Protein AF-A0A2S9YEF8-F1 (afdb_monomer_lite)

Organism: NCBI:txid215803

Sequence (123 aa):
MPSFTSAVDRALPNIEDPNQLIQSPSDLPIPAGFGPIARHWGPRRVFAGTYDDAWATKHAPLWPADLDERFFRAASPGLQAPEHLVGGEPVRLVGLHPDGAIEFAAARLHLAPRSLSSGPAQE

Foldseek 3Di:
DPDPVVCPPDDDPPDDDPVQDDPDPPDDDQDDDAFFADLVDPQQVVQQDDDDPCCVVPPPPHGDPSRDPSNVGRGGPVPDDPDDDQWQCWDWDAPPDPVGIDIDTGHHDDDDDDDDDPDDDDD

Secondary structure (DSSP, 8-state):
---GGGGTTPPPPS--BTTB---STT--PPPPSSSPPPTTSHHHHTTS---SHHHHHHTTTSPPTT--GGGG--S-GGGS-SS---S--EEEE-SSSTT--EEEEPPP-----------PPP-

Radius of gyration: 22.84 Å; chains: 1; bounding box: 72×48×47 Å

pLDDT: mean 86.32, std 12.01, range [43.56, 97.88]

Structure (mmCIF, N/CA/C/O backbone):
data_AF-A0A2S9YEF8-F1
#
_entry.id   AF-A0A2S9YEF8-F1
#
loop_
_atom_site.group_PDB
_atom_site.id
_atom_site.type_symbol
_atom_site.label_atom_id
_atom_site.label_alt_id
_atom_site.label_comp_id
_atom_site.label_asym_id
_atom_site.label_entity_id
_atom_site.label_seq_id
_atom_site.pdbx_PDB_ins_code
_atom_site.Cartn_x
_atom_site.Cartn_y
_atom_site.Cartn_z
_atom_site.occupancy
_atom_site.B_iso_or_equiv
_atom_site.auth_seq_id
_atom_site.auth_comp_id
_atom_site.auth_asym_id
_atom_site.auth_atom_id
_atom_site.pdbx_PDB_model_num
ATOM 1 N N . MET A 1 1 ? 17.349 17.220 15.339 1.00 43.56 1 MET A N 1
ATOM 2 C CA . MET A 1 1 ? 17.822 16.667 14.054 1.00 43.56 1 MET A CA 1
ATOM 3 C C . MET A 1 1 ? 19.003 15.763 14.362 1.00 43.56 1 MET A C 1
ATOM 5 O O . MET A 1 1 ? 19.912 16.256 15.024 1.00 43.56 1 MET A O 1
ATOM 9 N N . PRO A 1 2 ? 18.989 14.465 14.015 1.00 47.34 2 PRO A N 1
ATOM 10 C CA . PRO A 1 2 ? 20.198 13.658 14.151 1.00 47.34 2 PRO A CA 1
ATOM 11 C C . PRO A 1 2 ? 21.310 14.294 13.306 1.00 47.34 2 PRO A C 1
ATOM 13 O O . PRO A 1 2 ? 21.057 14.785 12.208 1.00 47.34 2 PRO A O 1
ATOM 16 N N . SER A 1 3 ? 22.524 14.350 13.853 1.00 55.47 3 SER A N 1
ATOM 17 C CA . SER A 1 3 ? 23.696 14.861 13.140 1.00 55.47 3 SER A CA 1
ATOM 18 C C . SER A 1 3 ? 23.999 13.973 11.927 1.00 55.47 3 SER A C 1
ATOM 20 O O . SER A 1 3 ? 23.987 12.740 12.043 1.00 55.47 3 SER A O 1
ATOM 22 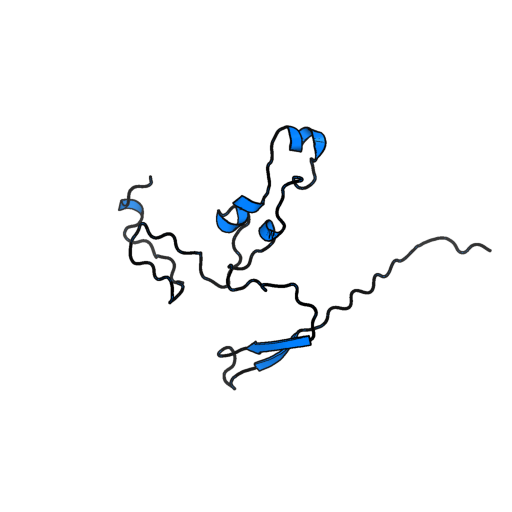N N . PHE A 1 4 ? 24.327 14.601 10.792 1.00 59.03 4 PHE A N 1
ATOM 23 C CA . PHE A 1 4 ? 24.779 13.950 9.554 1.00 59.03 4 PHE A CA 1
ATOM 24 C C . PHE A 1 4 ? 25.909 12.933 9.785 1.00 59.03 4 PHE A C 1
ATOM 26 O O . PHE A 1 4 ? 26.010 11.948 9.061 1.00 59.03 4 PHE A O 1
ATOM 33 N N . THR A 1 5 ? 26.705 13.107 10.844 1.00 59.44 5 THR A N 1
ATOM 34 C CA . THR A 1 5 ? 27.790 12.192 11.228 1.00 59.44 5 THR A CA 1
ATOM 35 C C . THR A 1 5 ? 27.319 10.751 11.466 1.00 59.44 5 THR A C 1
ATOM 37 O O . THR A 1 5 ? 28.088 9.825 11.254 1.00 59.44 5 THR A O 1
ATOM 40 N N . SER A 1 6 ? 26.061 10.529 11.869 1.00 66.69 6 SER A N 1
ATOM 41 C CA . SER A 1 6 ? 25.543 9.175 12.151 1.00 66.69 6 SER A CA 1
ATOM 42 C C . SER A 1 6 ? 25.189 8.343 10.909 1.00 66.69 6 SER A C 1
ATOM 44 O O . SER A 1 6 ? 24.930 7.145 11.038 1.00 66.69 6 SER A O 1
ATOM 46 N N . ALA A 1 7 ? 25.157 8.970 9.728 1.00 66.56 7 ALA A N 1
ATOM 47 C CA . ALA A 1 7 ? 24.820 8.327 8.458 1.00 66.56 7 ALA A CA 1
ATOM 48 C C . ALA A 1 7 ? 26.053 7.936 7.622 1.00 66.56 7 ALA A C 1
ATOM 50 O O . ALA A 1 7 ? 25.913 7.177 6.666 1.00 66.56 7 ALA A O 1
ATOM 51 N N . VAL A 1 8 ? 27.246 8.424 7.982 1.00 73.31 8 VAL A N 1
ATOM 52 C CA . VAL A 1 8 ? 28.508 8.041 7.330 1.00 73.31 8 VAL A CA 1
ATOM 53 C C . VAL A 1 8 ? 28.736 6.534 7.534 1.00 73.31 8 VAL A C 1
ATOM 55 O O . VAL A 1 8 ? 28.527 6.024 8.634 1.00 73.31 8 VAL A O 1
ATOM 58 N N . ASP A 1 9 ? 29.096 5.823 6.462 1.00 7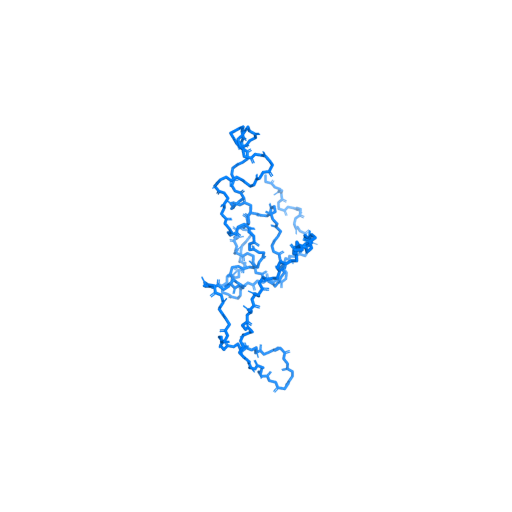4.94 9 ASP A N 1
ATOM 59 C CA . ASP A 1 9 ? 29.322 4.365 6.406 1.00 74.94 9 ASP A CA 1
ATOM 60 C C . ASP A 1 9 ? 28.099 3.459 6.669 1.00 74.94 9 ASP A C 1
ATOM 62 O O . ASP A 1 9 ? 28.245 2.257 6.905 1.00 74.94 9 ASP A O 1
ATOM 66 N N . ARG A 1 10 ? 26.869 3.988 6.588 1.00 69.81 10 ARG A N 1
ATOM 67 C CA . ARG A 1 10 ? 25.648 3.163 6.596 1.00 69.81 10 ARG A CA 1
ATOM 68 C C . ARG A 1 10 ? 25.148 2.889 5.182 1.00 69.81 10 ARG A C 1
ATOM 70 O O . ARG A 1 10 ? 25.101 3.788 4.349 1.00 69.81 10 ARG A O 1
ATOM 77 N N . ALA A 1 11 ? 24.716 1.652 4.935 1.00 69.50 11 ALA A N 1
ATOM 78 C CA . ALA A 1 11 ? 24.053 1.295 3.686 1.00 69.50 11 ALA A CA 1
ATOM 79 C C . ALA A 1 11 ? 22.770 2.124 3.520 1.00 69.50 11 ALA A C 1
ATOM 81 O O . ALA A 1 11 ? 21.903 2.127 4.400 1.00 69.50 11 ALA A O 1
ATOM 82 N N . LEU A 1 12 ? 22.671 2.829 2.395 1.00 68.81 12 LEU A N 1
ATOM 83 C CA . LEU A 1 12 ? 21.451 3.513 1.985 1.00 68.81 12 LEU A CA 1
ATOM 84 C C . LEU A 1 12 ? 20.419 2.490 1.475 1.00 68.81 12 LEU A C 1
ATOM 86 O O . LEU A 1 12 ? 20.777 1.355 1.146 1.00 68.81 12 LEU A O 1
ATOM 90 N N . PRO A 1 13 ? 19.127 2.855 1.419 1.00 65.25 13 PRO A N 1
ATOM 91 C CA . PRO A 1 13 ? 18.134 2.060 0.707 1.00 65.25 13 PRO A CA 1
ATOM 92 C C . PRO A 1 13 ? 18.594 1.811 -0.737 1.00 65.25 13 PRO A C 1
ATOM 94 O O . PRO A 1 13 ? 18.893 2.752 -1.457 1.00 65.25 13 PRO A O 1
ATOM 97 N N . ASN A 1 14 ? 18.633 0.546 -1.161 1.00 77.38 14 ASN A N 1
ATOM 98 C CA . ASN A 1 14 ? 19.089 0.154 -2.505 1.00 77.38 14 ASN A CA 1
ATOM 99 C C . ASN A 1 14 ? 17.955 0.132 -3.551 1.00 77.38 14 ASN A C 1
ATOM 101 O O . ASN A 1 14 ? 18.099 -0.492 -4.600 1.00 77.38 14 ASN A O 1
ATOM 105 N N . ILE A 1 15 ? 16.795 0.717 -3.242 1.00 82.81 15 ILE A N 1
ATOM 106 C CA . ILE A 1 15 ? 15.621 0.723 -4.121 1.00 82.81 15 ILE A CA 1
ATOM 107 C C . ILE A 1 15 ? 15.136 2.162 -4.248 1.00 82.81 15 ILE A C 1
ATOM 109 O O . ILE A 1 15 ? 14.708 2.762 -3.263 1.00 82.81 15 ILE A O 1
ATOM 113 N N . GLU A 1 16 ? 15.175 2.676 -5.471 1.00 85.62 16 GLU A N 1
ATOM 114 C CA . GLU A 1 16 ? 14.716 4.012 -5.841 1.00 85.62 16 GLU A CA 1
ATOM 115 C C . GLU A 1 16 ? 13.733 3.919 -7.012 1.00 85.62 16 GLU A C 1
ATOM 117 O O . GLU A 1 16 ? 13.767 2.966 -7.796 1.00 85.62 16 GLU A O 1
ATOM 122 N N . ASP A 1 17 ? 12.849 4.909 -7.130 1.00 85.88 17 ASP A N 1
ATOM 123 C CA . ASP A 1 17 ? 12.062 5.100 -8.346 1.00 85.88 17 ASP A CA 1
ATOM 124 C C . ASP A 1 17 ? 12.966 5.760 -9.401 1.00 85.88 17 ASP A C 1
ATOM 126 O O . ASP A 1 17 ? 13.494 6.843 -9.138 1.00 85.88 17 ASP A O 1
ATOM 130 N N . PRO A 1 18 ? 13.148 5.172 -10.598 1.00 87.81 18 PRO A N 1
ATOM 131 C CA . PRO A 1 18 ? 13.970 5.776 -11.648 1.00 87.81 18 PRO A CA 1
ATOM 132 C C . PRO A 1 18 ? 13.478 7.162 -12.099 1.00 87.81 18 PRO A C 1
ATOM 134 O O . PRO A 1 18 ? 14.251 7.914 -12.688 1.00 87.81 18 PRO A O 1
ATOM 137 N N . ASN A 1 19 ? 12.221 7.520 -11.821 1.00 88.81 19 ASN A N 1
ATOM 138 C CA . ASN A 1 19 ? 11.656 8.838 -12.118 1.00 88.81 19 ASN A CA 1
ATOM 139 C C . ASN A 1 19 ? 11.802 9.836 -10.955 1.00 88.81 19 ASN A C 1
ATOM 141 O O . ASN A 1 19 ? 11.487 11.014 -11.121 1.00 88.81 19 ASN A O 1
ATOM 145 N N . GLN A 1 20 ? 12.254 9.383 -9.782 1.00 88.75 20 GLN A N 1
ATOM 146 C CA . GLN A 1 20 ? 12.408 10.201 -8.580 1.00 88.75 20 GLN A CA 1
ATOM 147 C C . GLN A 1 20 ? 13.646 9.767 -7.779 1.00 88.75 20 GLN A C 1
ATOM 149 O O . GLN A 1 20 ? 13.552 9.364 -6.619 1.00 88.75 20 GLN A O 1
ATOM 154 N N . LEU A 1 21 ? 14.812 9.849 -8.423 1.00 88.06 21 LEU A N 1
ATOM 155 C CA . LEU A 1 21 ? 16.094 9.523 -7.800 1.00 88.06 21 LEU A CA 1
ATOM 156 C C . LEU A 1 21 ? 16.415 10.474 -6.643 1.00 88.06 21 LEU A C 1
ATOM 158 O O . LEU A 1 21 ? 16.162 11.679 -6.722 1.00 88.06 21 LEU A O 1
ATOM 162 N N . ILE A 1 22 ? 17.042 9.937 -5.601 1.00 87.25 22 ILE A N 1
ATOM 163 C CA . ILE A 1 22 ? 17.617 10.713 -4.506 1.00 87.25 22 ILE A CA 1
ATOM 164 C C . ILE A 1 22 ? 18.894 11.377 -5.031 1.00 87.25 22 ILE A C 1
ATOM 166 O O . ILE A 1 22 ? 19.842 10.720 -5.455 1.00 87.25 22 ILE A O 1
ATOM 170 N N . GLN A 1 23 ? 18.922 12.704 -5.026 1.00 89.50 23 GLN A N 1
ATOM 171 C CA . GLN A 1 23 ? 20.052 13.532 -5.457 1.00 89.50 23 GLN A CA 1
ATOM 172 C C . GLN A 1 23 ? 20.666 14.301 -4.281 1.00 89.50 23 GLN A C 1
ATOM 174 O O . GLN A 1 23 ? 21.829 14.703 -4.338 1.00 89.50 23 GLN A O 1
ATOM 179 N N . SER A 1 24 ? 19.900 14.513 -3.206 1.00 88.00 24 SER A N 1
ATOM 180 C CA . SER A 1 24 ? 20.327 15.238 -2.014 1.00 88.00 24 SER A CA 1
ATOM 181 C C . SER A 1 24 ? 19.839 14.575 -0.715 1.00 88.00 24 SER A C 1
ATOM 183 O O . SER A 1 24 ? 18.780 13.948 -0.695 1.00 88.00 24 SER A O 1
ATOM 185 N N . PRO A 1 25 ? 20.540 14.762 0.422 1.00 81.81 25 PRO A N 1
ATOM 186 C CA . PRO A 1 25 ? 20.083 14.262 1.724 1.00 81.81 25 PRO A CA 1
ATOM 187 C C . PRO A 1 25 ? 18.755 14.855 2.223 1.00 81.81 25 PRO A C 1
ATOM 189 O O . PRO A 1 25 ? 18.171 14.332 3.169 1.00 81.81 25 PRO A O 1
ATOM 192 N N . SER A 1 26 ? 18.314 15.976 1.649 1.00 86.06 26 SER A N 1
ATOM 193 C CA . SER A 1 26 ? 17.030 16.612 1.964 1.00 86.06 26 SER A CA 1
ATOM 194 C C . SER A 1 26 ? 15.866 16.083 1.127 1.00 86.06 26 SER A C 1
ATOM 196 O O . SER A 1 26 ? 14.730 16.497 1.360 1.00 86.06 26 SER A O 1
ATOM 198 N N . ASP A 1 27 ? 16.125 15.192 0.170 1.00 87.06 27 ASP A N 1
ATOM 199 C CA . ASP A 1 27 ? 15.078 14.650 -0.686 1.00 87.06 27 ASP A CA 1
ATOM 200 C C . ASP A 1 27 ? 14.164 13.716 0.111 1.00 87.06 27 ASP A C 1
ATOM 202 O O . ASP A 1 27 ? 14.600 12.898 0.923 1.00 87.06 27 ASP A O 1
ATOM 206 N N . LEU A 1 28 ? 12.863 13.840 -0.141 1.00 82.94 28 LEU A N 1
ATOM 207 C CA . LEU A 1 28 ? 11.816 13.054 0.507 1.00 82.94 28 LEU A CA 1
ATOM 208 C C . LEU A 1 28 ? 10.972 12.343 -0.562 1.00 82.94 28 LEU A C 1
ATOM 210 O O . LEU A 1 28 ? 9.798 12.687 -0.733 1.00 82.94 28 LEU A O 1
ATOM 214 N N . PRO A 1 29 ? 11.550 11.399 -1.330 1.00 84.88 29 PRO A N 1
ATOM 215 C CA . PRO A 1 29 ? 10.791 10.665 -2.331 1.00 84.88 29 PRO A CA 1
ATOM 216 C C . PRO A 1 29 ? 9.730 9.780 -1.674 1.00 84.88 29 PRO A C 1
ATOM 218 O O . PRO A 1 29 ? 9.807 9.424 -0.491 1.00 84.88 29 PRO A O 1
ATOM 221 N N . ILE A 1 30 ? 8.732 9.385 -2.462 1.00 79.06 30 ILE A N 1
ATOM 222 C CA . ILE A 1 30 ? 7.772 8.376 -2.016 1.00 79.06 30 ILE A CA 1
ATOM 223 C C . ILE A 1 30 ? 8.522 7.039 -1.884 1.00 79.06 30 ILE A C 1
ATOM 225 O O . ILE A 1 30 ? 9.249 6.669 -2.805 1.00 79.06 30 ILE A O 1
ATOM 229 N N . PRO A 1 31 ? 8.358 6.285 -0.779 1.00 75.81 31 PRO A N 1
ATOM 230 C CA . PRO A 1 31 ? 9.009 4.988 -0.635 1.00 75.81 31 PRO A CA 1
ATOM 231 C C . PRO A 1 31 ? 8.683 4.040 -1.800 1.00 75.81 31 PRO A C 1
ATOM 233 O O . PRO A 1 31 ? 7.524 3.658 -1.993 1.00 75.81 31 PRO A O 1
ATOM 236 N N . ALA A 1 32 ? 9.717 3.646 -2.543 1.00 80.88 32 ALA A N 1
ATOM 237 C CA . ALA A 1 32 ? 9.645 2.663 -3.615 1.00 80.88 32 ALA A CA 1
ATOM 238 C C . ALA A 1 32 ? 9.952 1.254 -3.084 1.00 80.88 32 ALA A C 1
ATOM 240 O O . ALA A 1 32 ? 10.761 1.069 -2.174 1.00 80.88 32 ALA A O 1
ATOM 241 N N . GLY A 1 33 ? 9.294 0.245 -3.653 1.00 82.69 33 GLY A N 1
ATOM 242 C CA . GLY A 1 33 ? 9.538 -1.157 -3.324 1.00 82.69 33 GLY A CA 1
ATOM 243 C C . GLY A 1 33 ? 8.290 -2.031 -3.372 1.00 82.69 33 GLY A C 1
ATOM 244 O O . GLY A 1 33 ? 7.159 -1.547 -3.455 1.00 82.69 33 GLY A O 1
ATOM 245 N N . PHE A 1 34 ? 8.531 -3.340 -3.298 1.00 85.19 34 PHE A N 1
ATOM 246 C CA . PHE A 1 34 ? 7.504 -4.389 -3.319 1.00 85.19 34 PHE A CA 1
ATOM 247 C C . PHE A 1 34 ? 7.101 -4.873 -1.917 1.00 85.19 34 PHE A C 1
ATOM 249 O O . PHE A 1 34 ? 6.177 -5.671 -1.773 1.00 85.19 34 PHE A O 1
ATOM 256 N N . GLY A 1 35 ? 7.800 -4.413 -0.874 1.00 87.69 35 GLY A N 1
ATOM 257 C CA . GLY A 1 35 ? 7.502 -4.760 0.513 1.00 87.69 35 GLY A CA 1
ATOM 258 C C . GLY A 1 35 ? 6.317 -3.967 1.083 1.00 87.69 35 GLY A C 1
ATOM 259 O O . GLY A 1 35 ? 6.042 -2.854 0.631 1.00 87.69 35 GLY A O 1
ATOM 260 N N . PRO A 1 36 ? 5.620 -4.501 2.101 1.00 90.31 36 PRO A N 1
ATOM 261 C CA . PRO A 1 36 ? 4.533 -3.786 2.753 1.00 90.31 36 PRO A CA 1
ATOM 262 C C . PRO A 1 36 ? 5.051 -2.598 3.580 1.00 90.31 36 PRO A C 1
ATOM 264 O O . PRO A 1 36 ? 5.967 -2.733 4.390 1.00 90.31 36 PRO A O 1
ATOM 267 N N . ILE A 1 37 ? 4.397 -1.444 3.454 1.00 89.56 37 ILE A N 1
ATOM 268 C CA . ILE A 1 37 ? 4.600 -0.275 4.313 1.00 89.56 37 ILE A CA 1
ATOM 269 C C . ILE A 1 37 ? 3.981 -0.562 5.684 1.00 89.56 37 ILE A C 1
ATOM 271 O O . ILE A 1 37 ? 2.809 -0.931 5.779 1.00 89.56 37 ILE A O 1
ATOM 275 N N . ALA A 1 38 ? 4.728 -0.371 6.772 1.00 90.44 38 ALA A N 1
ATOM 276 C CA . ALA A 1 38 ? 4.224 -0.616 8.123 1.00 90.44 38 ALA A CA 1
ATOM 277 C C . ALA A 1 38 ? 3.150 0.407 8.553 1.00 90.44 38 ALA A C 1
ATOM 279 O O . ALA A 1 38 ? 3.215 1.585 8.212 1.00 90.44 38 ALA A O 1
ATOM 280 N N . ARG A 1 39 ? 2.172 -0.023 9.368 1.00 92.50 39 ARG A N 1
ATOM 281 C CA . ARG A 1 39 ? 1.039 0.823 9.818 1.00 92.50 39 ARG A CA 1
ATOM 282 C C . ARG A 1 39 ? 1.452 2.103 10.553 1.00 92.50 39 ARG A C 1
ATOM 284 O O . ARG A 1 39 ? 0.788 3.121 10.422 1.00 92.50 39 ARG A O 1
ATOM 291 N N . HIS A 1 40 ? 2.530 2.044 11.332 1.00 91.44 40 HIS A N 1
ATOM 292 C CA . HIS A 1 40 ? 3.004 3.172 12.140 1.00 91.44 40 HIS A CA 1
ATOM 293 C C . HIS A 1 40 ? 3.885 4.155 11.348 1.00 91.44 40 HIS A C 1
ATOM 295 O O . HIS A 1 40 ? 4.274 5.192 11.887 1.00 91.44 40 HIS A O 1
ATOM 301 N N . TRP A 1 41 ? 4.217 3.844 10.090 1.00 89.81 41 TRP A N 1
ATOM 302 C CA . TRP A 1 41 ? 5.030 4.713 9.241 1.00 89.81 41 TRP A CA 1
ATOM 303 C C . TRP A 1 41 ? 4.193 5.843 8.654 1.00 89.81 41 TRP A C 1
ATOM 305 O O . TRP A 1 41 ? 3.007 5.668 8.376 1.00 89.81 41 TRP A O 1
ATOM 315 N N . GLY A 1 42 ? 4.837 6.992 8.432 1.00 87.94 42 GLY A N 1
ATOM 316 C CA . GLY A 1 42 ? 4.210 8.223 7.938 1.00 87.94 42 GLY A CA 1
ATOM 317 C C . GLY A 1 42 ? 3.200 8.026 6.797 1.00 87.94 42 GLY A C 1
ATOM 318 O O . GLY A 1 42 ? 2.074 8.492 6.954 1.00 87.94 42 GLY A O 1
ATOM 319 N N . PRO A 1 43 ? 3.522 7.274 5.722 1.00 87.56 43 PRO A N 1
ATOM 320 C CA . PRO A 1 43 ? 2.618 7.103 4.581 1.00 87.56 43 PRO A CA 1
ATOM 321 C C . PRO A 1 43 ? 1.278 6.434 4.908 1.00 87.56 43 PRO A C 1
ATOM 323 O O . PRO A 1 43 ? 0.329 6.589 4.150 1.00 87.56 43 PRO A O 1
ATOM 326 N N . ARG A 1 44 ? 1.188 5.680 6.013 1.00 92.19 44 ARG A N 1
ATOM 327 C CA . ARG A 1 44 ? -0.056 5.029 6.457 1.00 92.19 44 ARG A CA 1
ATOM 328 C C . ARG A 1 44 ? -0.639 5.670 7.707 1.00 92.19 44 ARG A C 1
ATOM 330 O O . ARG A 1 44 ? -1.853 5.776 7.819 1.00 92.19 44 ARG A O 1
ATOM 337 N N . ARG A 1 45 ? 0.209 6.127 8.631 1.00 93.69 45 ARG A N 1
ATOM 338 C CA . ARG A 1 45 ? -0.201 6.660 9.938 1.00 93.69 45 ARG A CA 1
ATOM 339 C C . ARG A 1 45 ? -1.171 7.834 9.823 1.00 93.69 45 ARG A C 1
ATOM 341 O O . ARG A 1 45 ? -2.057 7.954 10.656 1.00 93.69 45 ARG A O 1
ATOM 348 N N . VAL A 1 46 ? -1.021 8.669 8.796 1.00 93.56 46 VAL A N 1
ATOM 349 C CA . VAL A 1 46 ? -1.893 9.834 8.561 1.00 93.56 46 VAL A CA 1
ATOM 350 C C . VAL A 1 46 ? -3.361 9.468 8.310 1.00 93.56 46 VAL A C 1
ATOM 352 O O . VAL A 1 46 ? -4.223 10.318 8.472 1.00 93.56 46 VAL A O 1
ATOM 355 N N . PHE A 1 47 ? -3.650 8.214 7.953 1.00 96.06 47 PHE A N 1
ATOM 356 C CA . PHE A 1 47 ? -5.001 7.718 7.676 1.00 96.06 47 PHE A CA 1
ATOM 357 C C . PHE A 1 47 ? -5.642 6.994 8.869 1.00 96.06 47 PHE A C 1
ATOM 359 O O . PHE A 1 47 ? -6.769 6.523 8.764 1.00 96.06 47 PHE A O 1
ATOM 366 N N . ALA A 1 48 ? -4.937 6.873 9.999 1.00 96.75 48 ALA A N 1
ATOM 367 C CA . ALA A 1 48 ? -5.390 6.076 11.141 1.00 96.75 48 ALA A CA 1
ATOM 368 C C . ALA A 1 48 ? -6.612 6.661 11.877 1.00 96.75 48 ALA A C 1
ATOM 370 O O . ALA A 1 48 ? -7.201 5.956 12.697 1.00 96.75 48 ALA A O 1
ATOM 371 N N . GLY A 1 49 ? -6.970 7.917 11.594 1.00 96.00 49 GLY A N 1
ATOM 372 C CA . GLY A 1 49 ? -7.978 8.678 12.328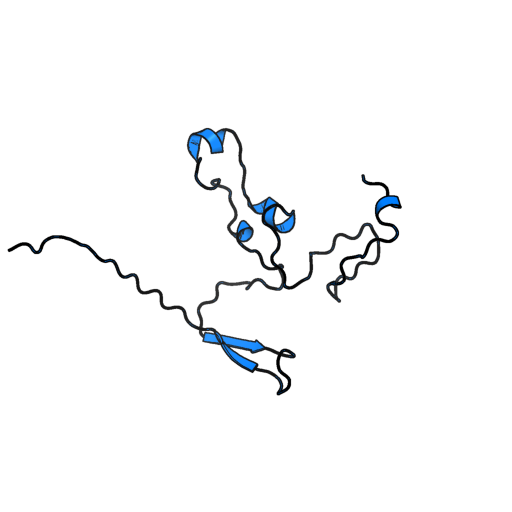 1.00 96.00 49 GLY A CA 1
ATOM 373 C C . GLY A 1 49 ? -7.452 9.247 13.648 1.00 96.00 49 GLY A C 1
ATOM 374 O O . GLY A 1 49 ? -6.261 9.141 13.972 1.00 96.00 49 GLY A O 1
ATOM 375 N N . THR A 1 50 ? -8.351 9.853 14.414 1.00 96.56 50 THR A N 1
ATOM 376 C CA . THR A 1 50 ? -8.036 10.571 15.654 1.00 96.56 50 THR A CA 1
ATOM 377 C C . THR A 1 50 ? -8.381 9.721 16.882 1.00 96.56 50 THR A C 1
ATOM 379 O O . THR A 1 50 ? -9.516 9.285 17.053 1.00 96.56 50 THR A O 1
ATOM 382 N N . TYR A 1 51 ? -7.400 9.496 17.763 1.00 95.69 51 TYR A N 1
ATOM 383 C CA . TYR A 1 51 ? -7.559 8.740 19.016 1.00 95.69 51 TYR A CA 1
ATOM 384 C C . TYR A 1 51 ? -7.496 9.690 20.218 1.00 95.69 51 TYR A C 1
ATOM 386 O O . TYR A 1 51 ? -6.478 9.767 20.904 1.00 95.69 51 TYR A O 1
ATOM 394 N N . ASP A 1 52 ? -8.568 10.446 20.437 1.00 96.44 52 ASP A N 1
ATOM 395 C CA . ASP A 1 52 ? -8.716 11.402 21.539 1.00 96.44 52 ASP A CA 1
ATOM 396 C C . ASP A 1 52 ? -9.728 10.922 22.604 1.00 96.44 52 ASP A C 1
ATOM 398 O O . ASP A 1 52 ? -10.220 9.789 22.567 1.00 96.44 52 ASP A O 1
ATOM 402 N N . ASP A 1 53 ? -10.054 11.783 23.573 1.00 97.62 53 ASP A N 1
ATOM 403 C CA . ASP A 1 53 ? -11.015 11.470 24.641 1.00 97.62 53 ASP A CA 1
ATOM 404 C C . ASP A 1 53 ? -12.429 11.189 24.101 1.00 97.62 53 ASP A C 1
ATOM 406 O O . ASP A 1 53 ? -13.186 10.399 24.679 1.00 97.62 53 ASP A O 1
ATOM 410 N N . ALA A 1 54 ? -12.809 11.803 22.976 1.00 96.31 54 ALA A N 1
ATOM 411 C CA . ALA A 1 54 ? -14.099 11.546 22.348 1.00 96.31 54 ALA A CA 1
ATOM 412 C C . ALA A 1 54 ? -14.137 10.135 21.747 1.00 96.31 54 ALA A C 1
ATOM 414 O O . ALA A 1 54 ? -15.127 9.421 21.934 1.00 96.31 54 ALA A O 1
ATOM 415 N N . TRP A 1 55 ? -13.052 9.695 21.102 1.00 97.56 55 TRP A N 1
ATOM 416 C CA . TRP A 1 55 ? -12.897 8.296 20.700 1.00 97.56 55 TRP A CA 1
ATOM 417 C C . TRP A 1 55 ? -12.955 7.358 21.914 1.00 97.56 55 TRP A C 1
ATOM 419 O O . TRP A 1 55 ? -13.734 6.401 21.905 1.00 97.56 55 TRP A O 1
ATOM 429 N N . ALA A 1 56 ? -12.200 7.658 22.975 1.00 97.62 56 ALA A N 1
ATOM 430 C CA . ALA A 1 56 ? -12.106 6.803 24.160 1.00 97.62 56 ALA A CA 1
ATOM 431 C C . ALA A 1 56 ? -13.463 6.591 24.854 1.00 97.62 56 ALA A C 1
ATOM 433 O O . ALA A 1 56 ? -13.742 5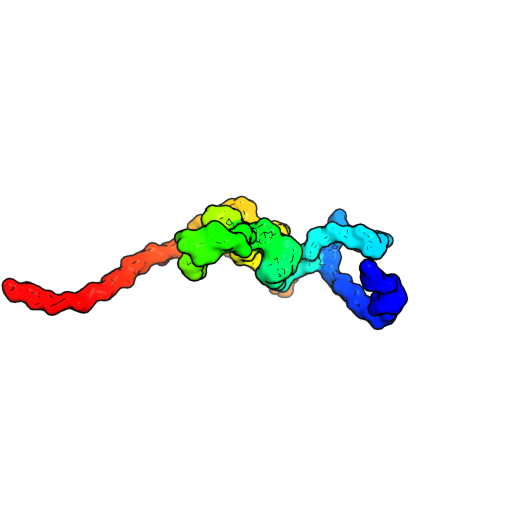.506 25.359 1.00 97.62 56 ALA A O 1
ATOM 434 N N . THR A 1 57 ? -14.318 7.616 24.861 1.00 97.38 57 THR A N 1
ATOM 435 C CA . THR A 1 57 ? -15.628 7.577 25.529 1.00 97.38 57 THR A CA 1
ATOM 436 C C . THR A 1 57 ? -16.759 7.033 24.658 1.00 97.38 57 THR A C 1
ATOM 438 O O . THR A 1 57 ? -17.711 6.475 25.202 1.00 97.38 57 THR A O 1
ATOM 441 N N . LYS A 1 58 ? -16.694 7.203 23.327 1.00 95.75 58 LYS A N 1
ATOM 442 C CA . LYS A 1 58 ? -17.830 6.922 22.423 1.00 95.75 58 LYS A CA 1
ATOM 443 C C . LYS A 1 58 ? -17.592 5.813 21.403 1.00 95.75 58 LYS A C 1
ATOM 445 O O . LYS A 1 58 ? -18.563 5.220 20.943 1.00 95.75 58 LYS A O 1
ATOM 450 N N . HIS A 1 59 ? -16.343 5.563 21.014 1.00 94.50 59 HIS A N 1
ATOM 451 C CA . HIS A 1 59 ? -16.010 4.666 19.902 1.00 94.50 59 HIS A CA 1
ATOM 452 C C . HIS A 1 59 ? -15.181 3.457 20.324 1.00 94.50 59 HIS A C 1
ATOM 454 O O . HIS A 1 59 ? -15.318 2.394 19.716 1.00 94.50 59 HIS A O 1
ATOM 460 N N . ALA A 1 60 ? -14.335 3.590 21.347 1.00 95.06 60 ALA A N 1
ATOM 461 C CA . ALA A 1 60 ? -13.522 2.484 21.833 1.00 95.06 60 ALA A CA 1
ATOM 462 C C . ALA A 1 60 ? -14.400 1.252 22.155 1.00 95.06 60 ALA A C 1
ATOM 464 O O . ALA A 1 60 ? -15.464 1.399 22.761 1.00 95.06 60 ALA A O 1
ATOM 465 N N . PRO A 1 61 ? -13.984 0.029 21.762 1.00 95.25 61 PRO A N 1
ATOM 466 C CA . PRO A 1 61 ? -12.682 -0.359 21.199 1.00 95.25 61 PRO A CA 1
ATOM 467 C C . PRO A 1 61 ? -12.615 -0.370 19.655 1.00 95.25 61 PRO A C 1
ATOM 469 O O . PRO A 1 61 ? -11.700 -0.969 19.091 1.00 95.25 61 PRO A O 1
ATOM 472 N N . LEU A 1 62 ? -13.587 0.225 18.959 1.00 96.25 62 LEU A N 1
ATOM 473 C CA . LEU A 1 62 ? -13.628 0.249 17.494 1.00 96.25 62 LEU A CA 1
ATOM 474 C C . LEU A 1 62 ? -12.701 1.323 16.906 1.00 96.25 62 LEU A C 1
ATOM 476 O O . LEU A 1 62 ? -12.136 2.157 17.617 1.00 96.25 62 LEU A O 1
ATOM 480 N N . TRP A 1 63 ? -12.551 1.298 15.580 1.00 95.25 63 TRP A N 1
ATOM 481 C CA . TRP A 1 63 ? -11.819 2.320 14.835 1.00 95.25 63 TRP A CA 1
ATOM 482 C C . TRP A 1 63 ? -12.434 3.719 15.029 1.00 95.25 63 TRP A C 1
ATOM 484 O O . TRP A 1 63 ? -13.656 3.824 15.180 1.00 95.25 63 TRP A O 1
ATOM 494 N N . PRO A 1 64 ? -11.618 4.792 15.001 1.00 96.62 64 PRO A N 1
ATOM 495 C CA . PRO A 1 64 ? -12.121 6.159 14.945 1.00 96.62 64 PRO A CA 1
ATOM 496 C C . PRO A 1 64 ? -13.090 6.375 13.783 1.00 96.62 64 PRO A C 1
ATOM 498 O O . PRO A 1 64 ? -12.940 5.778 12.716 1.00 96.62 64 PRO A O 1
ATOM 501 N N . ALA A 1 65 ? -14.071 7.254 13.981 1.00 95.00 65 ALA A N 1
ATOM 502 C CA . ALA A 1 65 ? -15.068 7.569 12.958 1.00 95.00 65 ALA A CA 1
ATOM 503 C C . ALA A 1 65 ? -14.467 8.249 11.714 1.00 95.00 65 ALA A C 1
ATOM 505 O O . ALA A 1 65 ? -15.052 8.178 10.638 1.00 95.00 65 ALA A O 1
ATOM 506 N N . ASP A 1 66 ? -13.316 8.903 11.868 1.00 96.56 66 ASP A N 1
ATOM 507 C CA . ASP A 1 66 ? -12.556 9.586 10.820 1.00 96.56 66 ASP A CA 1
ATOM 508 C C . ASP A 1 66 ? -11.414 8.727 10.246 1.00 96.56 66 ASP A C 1
ATOM 510 O O . ASP A 1 66 ? -10.558 9.246 9.527 1.00 96.56 66 ASP A O 1
ATOM 514 N N . LEU A 1 67 ? -11.375 7.420 10.548 1.00 97.31 67 LEU A N 1
ATOM 515 C CA . LEU A 1 67 ? -10.431 6.509 9.907 1.00 97.31 67 LEU A CA 1
ATOM 516 C C . LEU A 1 67 ? -10.672 6.494 8.394 1.00 97.31 67 LEU A C 1
ATOM 518 O O . LEU A 1 67 ? -11.783 6.270 7.918 1.00 97.31 67 LEU A O 1
ATOM 522 N N . ASP A 1 68 ? -9.595 6.656 7.635 1.00 96.06 68 ASP A N 1
ATOM 523 C CA . ASP A 1 68 ? -9.616 6.533 6.185 1.00 96.06 68 ASP A CA 1
ATOM 524 C C . ASP A 1 68 ? -9.175 5.117 5.787 1.00 96.06 68 ASP A C 1
ATOM 526 O O . ASP A 1 68 ? -8.130 4.631 6.226 1.00 96.06 68 ASP A O 1
ATOM 530 N N . GLU A 1 69 ? -9.945 4.436 4.932 1.00 93.19 69 GLU A N 1
ATOM 531 C CA . GLU A 1 69 ? -9.666 3.058 4.498 1.00 93.19 69 GLU A CA 1
ATOM 532 C C . GLU A 1 69 ? -8.278 2.886 3.860 1.00 93.19 69 GLU A C 1
ATOM 534 O O . GLU A 1 69 ? -7.704 1.789 3.886 1.00 93.19 69 GLU A O 1
ATOM 539 N N . ARG A 1 70 ? -7.682 3.969 3.338 1.00 92.19 70 ARG A N 1
ATOM 540 C CA . ARG A 1 70 ? -6.288 3.991 2.867 1.00 92.19 70 ARG A CA 1
ATOM 541 C C . ARG A 1 70 ? -5.301 3.548 3.945 1.00 92.19 70 ARG A C 1
ATOM 543 O O . ARG A 1 70 ? -4.252 3.005 3.602 1.00 92.19 70 ARG A O 1
ATOM 550 N N . PHE A 1 71 ? -5.650 3.660 5.228 1.00 94.44 71 PHE A N 1
ATOM 551 C CA . PHE A 1 71 ? -4.884 3.107 6.343 1.00 94.44 71 PHE A CA 1
ATOM 552 C C . PHE A 1 71 ? -4.570 1.617 6.169 1.00 94.44 71 PHE A C 1
ATOM 554 O O . PHE A 1 71 ? -3.477 1.166 6.530 1.00 94.44 71 PHE A O 1
ATOM 561 N N . PHE A 1 72 ? -5.481 0.834 5.584 1.00 93.12 72 PHE A N 1
ATOM 562 C CA . PHE A 1 72 ? -5.314 -0.610 5.404 1.00 93.12 72 PHE A CA 1
ATOM 563 C C . PHE A 1 72 ? -4.467 -0.987 4.182 1.00 93.12 72 PHE A C 1
ATOM 565 O O . PHE A 1 72 ? -4.009 -2.127 4.090 1.00 93.12 72 PHE A O 1
ATOM 572 N N . ARG A 1 73 ? -4.166 -0.037 3.292 1.00 91.81 73 ARG A N 1
ATOM 573 C CA . ARG A 1 73 ? -3.355 -0.280 2.094 1.00 91.81 73 ARG A CA 1
ATOM 574 C C . ARG A 1 73 ? -1.877 -0.367 2.473 1.00 91.81 73 ARG A C 1
ATOM 576 O O . ARG A 1 73 ? -1.251 0.619 2.846 1.00 91.81 73 ARG A O 1
ATOM 583 N N . ALA A 1 74 ? -1.325 -1.579 2.420 1.00 92.50 74 ALA A N 1
ATOM 584 C CA . ALA A 1 74 ? 0.079 -1.833 2.749 1.00 92.50 74 ALA A CA 1
ATOM 585 C C . ALA A 1 74 ? 1.024 -1.673 1.548 1.00 92.50 74 ALA A C 1
ATOM 587 O O . ALA A 1 74 ? 2.220 -1.508 1.749 1.00 92.50 74 ALA A O 1
ATOM 588 N N . ALA A 1 75 ? 0.510 -1.734 0.320 1.00 90.75 75 ALA A N 1
ATOM 589 C CA . ALA A 1 75 ? 1.317 -1.602 -0.888 1.00 90.75 75 ALA A CA 1
ATOM 590 C C . ALA A 1 75 ? 1.788 -0.152 -1.099 1.00 90.75 75 ALA A C 1
ATOM 592 O O . ALA A 1 75 ? 1.088 0.794 -0.718 1.00 90.75 75 ALA A O 1
ATOM 593 N N . SER A 1 76 ? 2.950 0.024 -1.734 1.00 86.88 76 SER A N 1
ATOM 594 C CA . SER A 1 76 ? 3.404 1.336 -2.210 1.00 86.88 76 SER A CA 1
ATOM 595 C C . SER A 1 76 ? 2.376 1.939 -3.184 1.00 86.88 76 SER A C 1
ATOM 597 O O . SER A 1 76 ? 1.642 1.184 -3.822 1.00 86.88 76 SER A O 1
ATOM 599 N N . PRO A 1 77 ? 2.262 3.278 -3.302 1.00 84.19 77 PRO A N 1
ATOM 600 C CA . PRO A 1 77 ? 1.192 3.907 -4.085 1.00 84.19 77 PRO A CA 1
ATOM 601 C C . PRO A 1 77 ? 1.079 3.413 -5.535 1.00 84.19 77 PRO A C 1
ATOM 603 O O . PRO A 1 77 ? -0.030 3.215 -6.016 1.00 84.19 77 PRO A O 1
ATOM 606 N N . GLY A 1 78 ? 2.207 3.132 -6.200 1.00 85.00 78 GLY A N 1
ATOM 607 C CA . GLY A 1 78 ? 2.230 2.583 -7.564 1.00 85.00 78 GLY A CA 1
ATOM 608 C C . GLY A 1 78 ? 1.821 1.107 -7.681 1.00 85.00 78 GLY A C 1
ATOM 609 O O . GLY A 1 78 ? 1.620 0.617 -8.785 1.00 85.00 78 GLY A O 1
ATOM 610 N N . LEU A 1 79 ? 1.686 0.398 -6.557 1.00 89.38 79 LEU A N 1
ATOM 611 C CA . LEU A 1 79 ? 1.242 -0.998 -6.478 1.00 89.38 79 LEU A CA 1
ATOM 612 C C . LEU A 1 79 ? -0.192 -1.124 -5.935 1.00 89.38 79 LEU A C 1
ATOM 614 O O . LEU A 1 79 ? -0.626 -2.212 -5.555 1.00 89.38 79 LEU A O 1
ATOM 618 N N . GLN A 1 80 ? -0.928 -0.014 -5.864 1.00 89.44 80 GLN A N 1
ATOM 619 C CA . GLN A 1 80 ? -2.345 0.001 -5.514 1.00 89.44 80 GLN A CA 1
ATOM 620 C C . GLN A 1 80 ? -3.178 0.097 -6.790 1.00 89.44 80 GLN A C 1
ATOM 622 O O . GLN A 1 80 ? -2.902 0.925 -7.656 1.00 89.44 80 GLN A O 1
ATOM 627 N N . ALA A 1 81 ? -4.224 -0.722 -6.896 1.00 89.69 81 ALA A N 1
ATOM 628 C CA . ALA A 1 81 ? -5.201 -0.546 -7.959 1.00 89.69 81 ALA A CA 1
ATOM 629 C C . ALA A 1 81 ? -5.908 0.816 -7.777 1.00 89.69 81 ALA A C 1
ATOM 631 O O . ALA A 1 81 ? -6.305 1.139 -6.651 1.00 89.69 81 ALA A O 1
ATOM 632 N N . PRO A 1 82 ? -6.054 1.625 -8.844 1.00 86.75 82 PRO A N 1
ATOM 633 C CA . PRO A 1 82 ? -6.737 2.917 -8.759 1.00 86.75 82 PRO A CA 1
ATOM 634 C C . PRO A 1 82 ? -8.229 2.747 -8.451 1.00 86.75 82 PRO A C 1
ATOM 636 O O . PRO A 1 82 ? -8.821 3.576 -7.764 1.00 86.75 82 PRO A O 1
ATOM 639 N N . GLU A 1 83 ? -8.809 1.641 -8.912 1.00 88.75 83 GLU A N 1
ATOM 640 C CA . GLU A 1 83 ? -10.204 1.267 -8.718 1.00 88.75 83 GLU A CA 1
ATOM 641 C C . GLU A 1 83 ? -10.306 -0.130 -8.096 1.00 88.75 83 GLU A C 1
ATOM 643 O O . GLU A 1 83 ? -9.327 -0.878 -8.007 1.00 88.75 83 GLU A O 1
ATOM 648 N N . HIS A 1 84 ? -11.504 -0.485 -7.638 1.00 89.12 84 HIS A N 1
ATOM 649 C CA . HIS A 1 84 ? -11.770 -1.816 -7.109 1.00 89.12 84 HIS A CA 1
ATOM 650 C C . HIS A 1 84 ? -11.764 -2.855 -8.238 1.00 89.12 84 HIS A C 1
ATOM 652 O O . HIS A 1 84 ? -12.477 -2.698 -9.225 1.00 89.12 84 HIS A O 1
ATOM 658 N N . LEU A 1 85 ? -10.992 -3.930 -8.067 1.00 90.69 85 LEU A N 1
ATOM 659 C CA . LEU A 1 85 ? -10.941 -5.031 -9.030 1.00 90.69 85 LEU A CA 1
ATOM 660 C C . LEU A 1 85 ? -12.207 -5.889 -8.919 1.00 90.69 85 LEU A C 1
ATOM 662 O O . LEU A 1 85 ? -12.567 -6.335 -7.831 1.00 90.69 85 LEU A O 1
ATOM 666 N N . VAL A 1 86 ? -12.860 -6.146 -10.048 1.00 92.25 86 VAL A N 1
ATOM 667 C CA . VAL A 1 86 ? -14.106 -6.924 -10.155 1.00 92.25 86 VAL A CA 1
ATOM 668 C C . VAL A 1 86 ? -13.887 -8.332 -10.720 1.00 92.25 86 VAL A C 1
ATOM 670 O O . VAL A 1 86 ? -14.773 -9.191 -10.633 1.00 92.25 86 VAL A O 1
ATOM 673 N N . GLY A 1 87 ? -12.711 -8.598 -11.285 1.00 93.69 87 GLY A N 1
ATOM 674 C CA . GLY A 1 87 ? -12.365 -9.860 -11.924 1.00 93.69 87 GLY A CA 1
ATOM 675 C C . GLY A 1 87 ? -12.754 -9.898 -13.404 1.00 93.69 87 GLY A C 1
ATOM 676 O O . GLY A 1 87 ? -13.842 -9.470 -13.812 1.00 93.69 87 GLY A O 1
ATOM 677 N N . GLY A 1 88 ? -11.881 -10.511 -14.199 1.00 94.06 88 GLY A N 1
ATOM 678 C CA . GLY A 1 88 ? -11.929 -10.543 -15.659 1.00 94.06 88 GLY A CA 1
ATOM 679 C C . GLY A 1 88 ? -11.006 -9.521 -16.328 1.00 94.06 88 GLY A C 1
ATOM 680 O O . GLY A 1 88 ? -10.817 -9.597 -17.539 1.00 94.06 88 GLY A O 1
ATOM 681 N N . GLU A 1 89 ? -10.412 -8.596 -15.571 1.00 95.56 89 GLU A N 1
ATOM 682 C CA . GLU A 1 89 ? -9.447 -7.631 -16.094 1.00 95.56 89 GLU A CA 1
ATOM 683 C C . GLU A 1 89 ? -8.231 -8.358 -16.690 1.00 95.56 89 GLU A C 1
ATOM 685 O O . GLU A 1 89 ? -7.744 -9.323 -16.092 1.00 95.56 89 GLU A O 1
ATOM 690 N N . PRO A 1 90 ? -7.709 -7.921 -17.849 1.00 95.50 90 PRO A N 1
ATOM 691 C CA . PRO A 1 90 ? -6.500 -8.501 -18.412 1.00 95.50 90 PRO A CA 1
ATOM 692 C C . PRO A 1 90 ? -5.296 -8.168 -17.526 1.00 95.50 90 PRO A C 1
ATOM 694 O O . PRO A 1 90 ? -5.008 -7.005 -17.244 1.00 95.50 90 PRO A O 1
ATOM 697 N N . VAL A 1 91 ? -4.567 -9.200 -17.114 1.00 95.12 91 VAL A N 1
ATOM 698 C CA . VAL A 1 91 ? -3.330 -9.100 -16.344 1.00 95.12 91 VAL A CA 1
ATOM 699 C C . VAL A 1 91 ? -2.175 -9.558 -17.217 1.00 95.12 91 VAL A C 1
ATOM 701 O O . VAL A 1 91 ? -2.219 -10.628 -17.823 1.00 95.12 91 VAL A O 1
ATOM 704 N N . ARG A 1 92 ? -1.118 -8.746 -17.247 1.00 96.81 92 ARG A N 1
ATOM 705 C CA . ARG A 1 92 ? 0.116 -9.032 -17.973 1.00 96.81 92 ARG A CA 1
ATOM 706 C C . ARG A 1 92 ? 1.311 -8.873 -17.048 1.00 96.81 92 ARG A C 1
ATOM 708 O O . ARG A 1 92 ? 1.523 -7.811 -16.471 1.00 96.81 92 ARG A O 1
ATOM 715 N N . LEU A 1 93 ? 2.101 -9.930 -16.941 1.00 95.50 93 LEU A N 1
ATOM 716 C CA . LEU A 1 93 ? 3.343 -9.978 -16.184 1.00 95.50 93 LEU A CA 1
ATOM 717 C C . LEU A 1 93 ? 4.509 -9.993 -17.171 1.00 95.50 93 LEU A C 1
ATOM 719 O O . LEU A 1 93 ? 4.618 -10.908 -17.984 1.00 95.50 93 LEU A O 1
ATOM 723 N N . VAL A 1 94 ? 5.382 -8.990 -17.112 1.00 96.75 94 VAL A N 1
ATOM 724 C CA . VAL A 1 94 ? 6.539 -8.855 -18.011 1.00 96.75 94 VAL A CA 1
ATOM 725 C C . VAL A 1 94 ? 7.822 -8.926 -17.188 1.00 96.75 94 VAL A C 1
ATOM 727 O O . VAL A 1 94 ? 7.897 -8.328 -16.120 1.00 96.75 94 VAL A O 1
ATOM 730 N N . GLY A 1 95 ? 8.827 -9.662 -17.673 1.00 94.38 95 GLY A N 1
ATOM 731 C CA . GLY A 1 95 ? 10.128 -9.782 -17.000 1.00 94.38 95 GLY A CA 1
ATOM 732 C C . GLY A 1 95 ? 10.129 -10.674 -15.752 1.00 94.38 95 GLY A C 1
ATOM 733 O O . GLY A 1 95 ? 11.091 -10.647 -14.994 1.00 94.38 95 GLY A O 1
ATOM 734 N N . LEU A 1 96 ? 9.066 -11.459 -15.537 1.00 94.12 96 LEU A N 1
ATOM 735 C CA . LEU A 1 96 ? 8.910 -12.351 -14.377 1.00 94.12 96 LEU A CA 1
ATOM 736 C C . LEU A 1 96 ? 9.081 -13.843 -14.711 1.00 94.12 96 LEU A C 1
ATOM 738 O O . LEU A 1 96 ? 9.036 -14.673 -13.807 1.00 94.12 96 LEU A O 1
ATOM 742 N N . HIS A 1 97 ? 9.284 -14.196 -15.985 1.00 95.94 97 HIS A N 1
ATOM 743 C CA . HIS A 1 97 ? 9.479 -15.575 -16.434 1.00 95.94 97 HIS A CA 1
ATOM 744 C C . HIS A 1 97 ? 10.470 -15.635 -17.612 1.00 95.94 97 HIS A C 1
ATOM 746 O O . HIS A 1 97 ? 10.411 -14.757 -18.479 1.00 95.94 97 HIS A O 1
ATOM 752 N N . PRO A 1 98 ? 11.374 -16.637 -17.678 1.00 96.31 98 PRO A N 1
ATOM 753 C CA . PRO A 1 98 ? 12.360 -16.749 -18.760 1.00 96.31 98 PRO A CA 1
ATOM 754 C C . PRO A 1 98 ? 11.725 -16.905 -20.148 1.00 96.31 98 PRO A C 1
ATOM 756 O O . PRO A 1 98 ? 12.253 -16.370 -21.117 1.00 96.31 98 PRO A O 1
ATOM 759 N N . ASP A 1 99 ? 10.567 -17.563 -20.236 1.00 97.00 99 ASP A N 1
ATOM 760 C CA . ASP A 1 99 ? 9.877 -17.798 -21.516 1.00 97.00 99 ASP A CA 1
ATOM 761 C C . ASP A 1 99 ? 9.089 -16.576 -22.028 1.00 97.00 99 ASP A C 1
ATOM 763 O O . ASP A 1 99 ? 8.413 -16.649 -23.053 1.00 97.00 99 ASP A O 1
ATOM 767 N N . GLY A 1 100 ? 9.168 -15.437 -21.333 1.00 96.56 100 GLY A N 1
ATOM 768 C CA . GLY A 1 100 ? 8.549 -14.181 -21.747 1.00 96.56 100 GLY A CA 1
ATOM 769 C C . GLY A 1 100 ? 7.377 -13.749 -20.869 1.00 96.56 100 GLY A C 1
ATOM 770 O O . GLY A 1 100 ? 7.350 -13.990 -19.662 1.00 96.56 100 GLY A O 1
ATOM 771 N N . ALA A 1 101 ? 6.438 -13.014 -21.465 1.00 97.88 101 ALA A N 1
ATOM 772 C CA . ALA A 1 101 ? 5.305 -12.452 -20.739 1.00 97.88 101 ALA A CA 1
ATOM 773 C C . ALA A 1 101 ? 4.267 -13.529 -20.383 1.00 97.88 101 ALA A C 1
ATOM 775 O O . ALA A 1 101 ? 3.971 -14.402 -21.195 1.00 97.88 101 ALA A O 1
ATOM 776 N N . ILE A 1 102 ? 3.684 -13.424 -19.187 1.00 97.88 102 ILE A N 1
ATOM 777 C CA . ILE A 1 102 ? 2.549 -14.250 -18.757 1.00 97.88 102 ILE A CA 1
ATOM 778 C C . ILE A 1 102 ? 1.290 -13.387 -18.809 1.00 97.88 102 ILE A C 1
ATOM 780 O O . ILE A 1 102 ? 1.261 -12.296 -18.237 1.00 97.88 102 ILE A O 1
ATOM 784 N N . GLU A 1 103 ? 0.249 -13.885 -19.472 1.00 97.88 103 GLU A N 1
ATOM 785 C CA . GLU A 1 103 ? -1.024 -13.188 -19.654 1.00 97.88 103 GLU A CA 1
ATOM 786 C C . GLU A 1 103 ? -2.185 -14.060 -19.171 1.00 97.88 103 GLU A C 1
ATOM 788 O O . GLU A 1 103 ? -2.254 -15.252 -19.471 1.00 97.88 103 GLU A O 1
ATOM 793 N N . PHE A 1 104 ? -3.084 -13.472 -18.386 1.00 96.56 104 PHE A N 1
ATOM 794 C CA . PHE A 1 104 ? -4.277 -14.137 -17.862 1.00 96.56 104 PHE A CA 1
ATOM 795 C C . PHE A 1 104 ? -5.348 -13.104 -17.494 1.00 96.56 104 PHE A C 1
ATOM 797 O O . PHE A 1 104 ? -5.078 -11.908 -17.452 1.00 96.56 104 PHE A O 1
ATOM 804 N N . ALA A 1 105 ? -6.572 -13.551 -17.217 1.00 96.50 105 ALA A N 1
ATOM 805 C CA . ALA A 1 105 ? -7.625 -12.687 -16.687 1.00 96.50 105 ALA A CA 1
ATOM 806 C C . ALA A 1 105 ? -7.655 -12.764 -15.155 1.00 96.50 105 ALA A C 1
ATOM 808 O O . ALA A 1 105 ? -7.580 -13.858 -14.589 1.00 96.50 105 ALA A O 1
ATOM 809 N N . ALA A 1 106 ? -7.790 -11.622 -14.480 1.00 94.06 106 ALA A N 1
ATOM 810 C CA . ALA A 1 106 ? -7.917 -11.561 -13.030 1.00 94.06 106 ALA A CA 1
ATOM 811 C C . ALA A 1 106 ? -9.075 -12.447 -12.551 1.00 94.06 106 ALA A C 1
ATOM 813 O O . ALA A 1 106 ? -10.159 -12.464 -13.140 1.00 94.06 106 ALA A O 1
ATOM 814 N N . ALA A 1 107 ? -8.849 -13.196 -11.474 1.00 91.00 107 ALA A N 1
ATOM 815 C CA . ALA A 1 107 ? -9.865 -14.094 -10.950 1.00 91.00 107 ALA A CA 1
ATOM 816 C C . ALA A 1 107 ? -11.071 -13.296 -10.438 1.00 91.00 107 ALA A C 1
ATOM 818 O O . ALA A 1 107 ? -10.926 -12.351 -9.663 1.00 91.00 107 ALA A O 1
ATOM 819 N N . ARG A 1 108 ? -12.277 -13.714 -10.829 1.00 92.06 108 ARG A N 1
ATOM 820 C CA . ARG A 1 108 ? -13.510 -13.203 -10.232 1.00 92.06 108 ARG A CA 1
ATOM 821 C C . ARG A 1 108 ? -13.794 -13.948 -8.935 1.00 92.06 108 ARG A C 1
ATOM 823 O O . ARG A 1 108 ? -13.968 -15.166 -8.938 1.00 92.06 108 ARG A O 1
ATOM 830 N N . LEU A 1 109 ? -13.870 -13.213 -7.830 1.00 84.31 109 LEU A N 1
ATOM 831 C CA . LEU A 1 109 ? -14.210 -13.782 -6.533 1.00 84.31 109 LEU A CA 1
ATOM 832 C C . LEU A 1 109 ? -15.733 -13.795 -6.350 1.00 84.31 109 LEU A C 1
ATOM 834 O O . LEU A 1 109 ? -16.357 -12.755 -6.164 1.00 84.31 109 LEU A O 1
ATOM 838 N N . HIS A 1 110 ? -16.336 -14.982 -6.376 1.00 82.44 110 HIS A N 1
ATOM 839 C CA . HIS A 1 110 ? -17.743 -15.170 -6.022 1.00 82.44 110 HIS A CA 1
ATOM 840 C C . HIS A 1 110 ? -17.853 -15.592 -4.555 1.00 82.44 110 HIS A C 1
ATOM 842 O O . HIS A 1 110 ? -17.677 -16.763 -4.218 1.00 82.44 110 HIS A O 1
ATOM 848 N N . LEU A 1 111 ? -18.140 -14.637 -3.669 1.00 80.12 111 LEU A N 1
ATOM 849 C CA . LEU A 1 111 ? -18.421 -14.926 -2.264 1.00 80.12 111 LEU A CA 1
ATOM 850 C C . LEU A 1 111 ? -19.887 -15.346 -2.118 1.00 80.12 111 LEU A C 1
ATOM 852 O O . LEU A 1 111 ? -20.788 -14.514 -2.173 1.00 80.12 111 LEU A O 1
ATOM 856 N N . ALA A 1 112 ? -20.128 -16.643 -1.936 1.00 83.00 112 ALA A N 1
ATOM 857 C CA . ALA A 1 112 ? -21.444 -17.163 -1.580 1.00 83.00 112 ALA A CA 1
ATOM 858 C C . ALA A 1 112 ? -21.512 -17.340 -0.054 1.00 83.00 112 ALA A C 1
ATOM 860 O O . ALA A 1 112 ? -20.870 -18.259 0.469 1.00 83.00 112 ALA A O 1
ATOM 861 N N . PRO A 1 113 ? -22.248 -16.491 0.687 1.00 80.62 113 PRO A N 1
ATOM 862 C CA . PRO A 1 113 ? -22.411 -16.690 2.117 1.00 80.62 113 PRO A CA 1
ATOM 863 C C . PRO A 1 113 ? -23.163 -18.001 2.353 1.00 80.62 113 PRO A C 1
ATOM 865 O O . PRO A 1 113 ? -24.243 -18.224 1.807 1.00 80.62 113 PRO A O 1
ATOM 868 N N . ARG A 1 114 ? -22.591 -18.878 3.176 1.00 76.06 114 ARG A N 1
ATOM 869 C CA . ARG A 1 114 ? -23.310 -20.021 3.741 1.00 76.06 114 ARG A CA 1
ATOM 870 C C . ARG A 1 114 ? -23.471 -19.778 5.226 1.00 76.06 114 ARG A C 1
ATOM 872 O O . ARG A 1 114 ? -22.483 -19.754 5.954 1.00 76.06 114 ARG A O 1
ATOM 879 N N . SER A 1 115 ? -24.707 -19.602 5.667 1.00 81.06 115 SER A N 1
ATOM 880 C CA . SER A 1 115 ? -25.045 -19.719 7.078 1.00 81.06 115 SER A CA 1
ATOM 881 C C . SER A 1 115 ? -25.413 -21.171 7.370 1.00 81.06 115 SER A C 1
ATOM 883 O O . SER A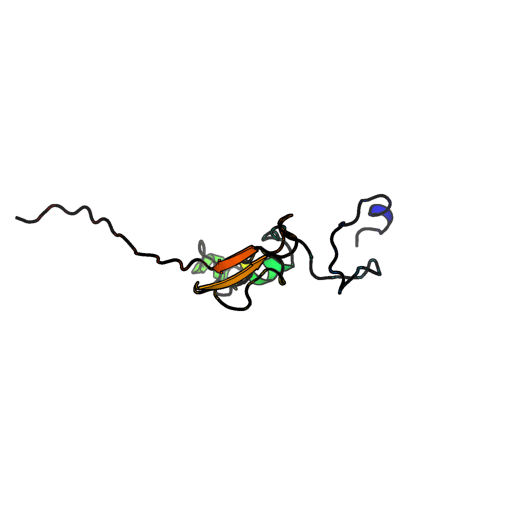 1 115 ? -26.134 -21.819 6.613 1.00 81.06 115 SER A O 1
ATOM 885 N N . LEU A 1 116 ? -24.892 -21.693 8.473 1.00 77.50 116 LEU A N 1
ATOM 886 C CA . LEU A 1 116 ? -25.376 -22.927 9.072 1.00 77.50 116 LEU A CA 1
ATOM 887 C C . LEU A 1 116 ? -26.186 -22.514 10.295 1.00 77.50 116 LEU A C 1
ATOM 889 O O . LEU A 1 116 ? -25.623 -22.004 11.260 1.00 77.50 116 LEU A O 1
ATOM 893 N N . SER A 1 117 ? -27.505 -22.687 10.247 1.00 78.38 117 SER A N 1
ATOM 894 C CA . SER A 1 117 ? -28.351 -22.556 11.432 1.00 78.38 117 SER A CA 1
ATOM 895 C C . SER A 1 117 ? -28.576 -23.938 12.033 1.00 78.38 117 SER A C 1
ATOM 897 O O . SER A 1 117 ? -29.257 -24.772 11.439 1.00 78.38 117 SER A O 1
ATOM 899 N N . SER A 1 118 ? -28.024 -24.187 13.217 1.00 73.62 118 SER A N 1
ATOM 900 C CA . SER A 1 118 ? -28.406 -25.332 14.043 1.00 73.62 118 SER A CA 1
ATOM 901 C C . SER A 1 118 ? -29.664 -24.967 14.837 1.00 73.62 118 SER A C 1
ATOM 903 O O . SER A 1 118 ? -29.571 -24.377 15.912 1.00 73.62 118 SER A O 1
ATOM 905 N N . GLY A 1 119 ? -30.838 -25.277 14.290 1.00 71.69 119 GLY A N 1
ATOM 906 C CA . GLY A 1 119 ? -32.114 -25.263 15.008 1.00 71.69 119 GLY A CA 1
ATOM 907 C C . GLY A 1 119 ? -32.747 -26.657 14.947 1.00 71.69 119 GLY A C 1
ATOM 908 O O . GLY A 1 119 ? -32.572 -27.333 13.930 1.00 71.69 119 GLY A O 1
ATOM 909 N N . PRO A 1 120 ? -33.431 -27.134 16.004 1.00 65.12 120 PRO A N 1
ATOM 910 C CA . PRO A 1 120 ? -34.117 -28.420 15.949 1.00 65.12 120 PRO A CA 1
ATOM 911 C C . PRO A 1 120 ? -35.230 -28.370 14.894 1.00 65.12 120 PRO A C 1
ATOM 913 O O . PRO A 1 120 ? -35.937 -27.367 14.781 1.00 65.12 120 PRO A O 1
ATOM 916 N N . ALA A 1 121 ? -35.364 -29.448 14.117 1.00 60.19 121 ALA A N 1
ATOM 917 C CA . ALA A 1 121 ? -36.480 -29.633 13.197 1.00 60.19 121 ALA A CA 1
ATOM 918 C C . ALA A 1 121 ? -37.788 -29.568 13.999 1.00 60.19 121 ALA A C 1
ATOM 920 O O . ALA A 1 121 ? -37.950 -30.314 14.963 1.00 60.19 121 ALA A O 1
ATOM 921 N N . GLN A 1 122 ? -38.672 -28.636 13.644 1.00 56.16 122 GLN A N 1
ATOM 922 C CA . GLN A 1 122 ? -40.027 -28.618 14.184 1.00 56.16 122 GLN A CA 1
ATOM 923 C C . GLN A 1 122 ? -40.865 -29.671 13.454 1.00 56.16 122 GLN A C 1
ATOM 925 O O . GLN A 1 122 ? -40.762 -29.799 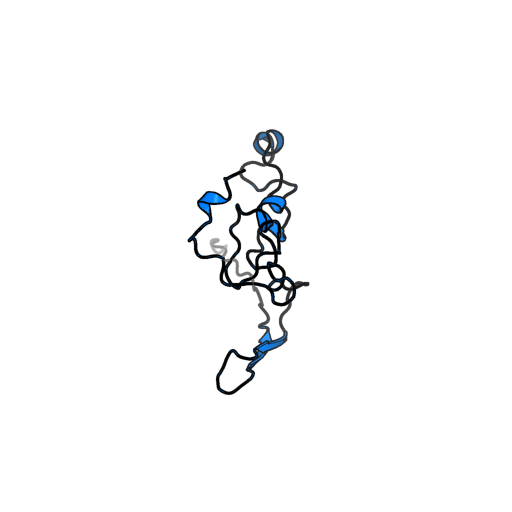12.232 1.00 56.16 122 GLN A O 1
ATOM 930 N N . GLU A 1 123 ? -41.605 -30.437 14.253 1.00 45.38 123 GLU A N 1
ATOM 931 C CA . GLU A 1 123 ? -42.462 -31.576 13.898 1.00 45.38 123 GLU A CA 1
ATOM 932 C C . GLU A 1 123 ? -43.818 -31.130 13.330 1.00 45.38 123 GLU A C 1
ATOM 934 O O . GLU A 1 123 ? -44.342 -30.091 13.801 1.00 45.38 123 GLU A O 1
#

InterPro domains:
  IPR018683 Domain of unknown function DUF2169 [PF09937] (8-105)